Protein AF-A0A918J984-F1 (afdb_monomer_lite)

Organism: NCBI:txid1306176

Structure (mmCIF, N/CA/C/O backbone):
data_AF-A0A918J984-F1
#
_entry.id   AF-A0A918J984-F1
#
loop_
_atom_site.group_PDB
_atom_site.id
_atom_site.type_symbol
_atom_site.label_atom_id
_atom_site.label_alt_id
_atom_site.label_comp_id
_atom_site.label_asym_id
_atom_site.label_entity_id
_atom_site.label_seq_id
_atom_site.pdbx_PDB_ins_code
_atom_site.Cartn_x
_atom_site.Cartn_y
_atom_site.Cartn_z
_atom_site.occupancy
_atom_site.B_iso_or_equiv
_atom_site.auth_seq_id
_atom_site.auth_comp_id
_atom_site.auth_asym_id
_atom_site.auth_atom_id
_atom_site.pdbx_PDB_model_num
ATOM 1 N N . MET A 1 1 ? -3.453 -3.109 -0.200 1.00 78.94 1 MET A N 1
ATOM 2 C CA . MET A 1 1 ? -4.658 -3.341 -1.036 1.00 78.94 1 MET A CA 1
ATOM 3 C C . MET A 1 1 ? -5.258 -4.729 -0.841 1.00 78.94 1 MET A C 1
ATOM 5 O O . MET A 1 1 ? -6.464 -4.795 -0.668 1.00 78.94 1 MET A O 1
ATOM 9 N N . ILE A 1 2 ? -4.482 -5.828 -0.852 1.00 88.25 2 ILE A N 1
ATOM 10 C CA . ILE A 1 2 ? -5.042 -7.195 -0.720 1.00 88.25 2 ILE A CA 1
ATOM 11 C C . ILE A 1 2 ? -5.826 -7.374 0.591 1.00 88.25 2 ILE A C 1
ATOM 13 O O . ILE A 1 2 ? -6.980 -7.785 0.545 1.00 88.25 2 ILE A O 1
ATOM 17 N N . ALA A 1 3 ? -5.233 -7.019 1.738 1.00 94.75 3 ALA A N 1
ATOM 18 C CA . ALA A 1 3 ? -5.887 -7.141 3.046 1.00 94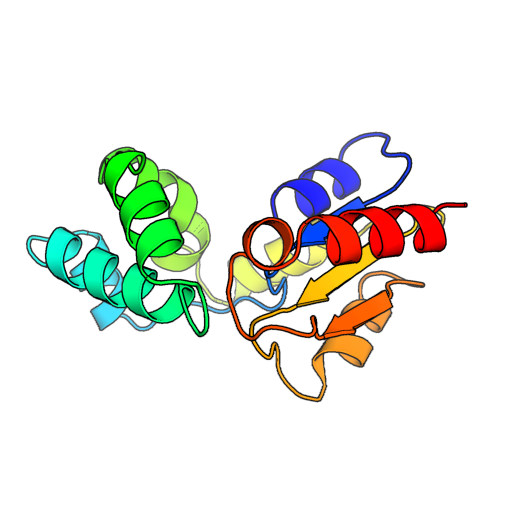.75 3 ALA A CA 1
ATOM 19 C C . ALA A 1 3 ? -7.196 -6.332 3.118 1.00 94.75 3 ALA A C 1
ATOM 21 O O . ALA A 1 3 ? -8.232 -6.860 3.506 1.00 94.75 3 ALA A O 1
ATOM 22 N N . THR A 1 4 ? -7.180 -5.085 2.638 1.00 96.00 4 THR A N 1
ATOM 23 C CA . THR A 1 4 ? -8.374 -4.233 2.520 1.00 96.00 4 THR A CA 1
ATOM 24 C C . THR A 1 4 ? -9.444 -4.870 1.623 1.00 96.00 4 THR A C 1
ATOM 26 O O . THR A 1 4 ? -10.606 -4.955 2.000 1.00 96.00 4 THR A O 1
ATOM 29 N N . ALA A 1 5 ? -9.056 -5.384 0.451 1.00 93.38 5 ALA A N 1
ATOM 30 C CA . ALA A 1 5 ? -9.974 -6.015 -0.499 1.00 93.38 5 ALA A CA 1
ATOM 31 C C . ALA A 1 5 ? -10.562 -7.339 0.010 1.00 93.38 5 ALA A C 1
ATOM 33 O O . ALA A 1 5 ? -11.639 -7.742 -0.437 1.00 93.38 5 ALA A O 1
ATOM 34 N N . TYR A 1 6 ? -9.849 -8.026 0.902 1.00 95.19 6 TYR A N 1
ATOM 35 C CA . TYR A 1 6 ? -10.365 -9.176 1.632 1.00 95.19 6 TYR A CA 1
ATOM 36 C C . TYR A 1 6 ? -11.400 -8.727 2.672 1.00 95.19 6 TYR A C 1
ATOM 38 O O . TYR A 1 6 ? -12.524 -9.226 2.658 1.00 95.19 6 TYR A O 1
ATOM 46 N N . ALA A 1 7 ? -11.064 -7.732 3.498 1.00 96.25 7 ALA A N 1
ATOM 47 C CA . ALA A 1 7 ? -11.944 -7.206 4.543 1.00 96.25 7 ALA A CA 1
ATOM 48 C C . ALA A 1 7 ? -13.246 -6.594 4.005 1.00 96.25 7 ALA A C 1
ATOM 50 O O . ALA A 1 7 ? -14.280 -6.667 4.660 1.00 96.25 7 ALA A O 1
ATOM 51 N N . ALA A 1 8 ? -13.228 -6.060 2.782 1.00 94.94 8 ALA A N 1
ATOM 52 C CA . ALA A 1 8 ? -14.427 -5.564 2.106 1.00 94.94 8 ALA A CA 1
ATOM 53 C C . ALA A 1 8 ? -15.416 -6.677 1.700 1.00 94.94 8 ALA A C 1
ATOM 55 O O . ALA A 1 8 ? -16.548 -6.391 1.317 1.00 94.94 8 ALA A O 1
ATOM 56 N N . ARG A 1 9 ? -14.991 -7.947 1.707 1.00 94.50 9 ARG A N 1
ATOM 57 C CA . ARG A 1 9 ? -15.778 -9.082 1.193 1.00 94.50 9 ARG A CA 1
ATOM 58 C C . ARG A 1 9 ? -16.056 -10.160 2.226 1.00 94.50 9 ARG A C 1
ATOM 60 O O . ARG A 1 9 ? -17.037 -10.885 2.083 1.00 94.50 9 ARG A O 1
ATOM 67 N N . TYR A 1 10 ? -15.192 -10.294 3.222 1.00 95.38 10 TYR A N 1
ATOM 68 C CA . TYR A 1 10 ? -15.220 -11.403 4.161 1.00 95.38 10 TYR A CA 1
ATOM 69 C C . TYR A 1 10 ? -15.120 -10.905 5.602 1.00 95.38 10 TYR A C 1
ATOM 71 O O . TYR A 1 10 ? -14.425 -9.914 5.851 1.00 95.38 10 TYR A O 1
ATOM 79 N N . PRO A 1 11 ? -15.749 -11.613 6.562 1.00 95.12 11 PRO A N 1
ATOM 80 C CA . PRO A 1 11 ? -15.595 -11.315 7.979 1.00 95.12 11 PRO A CA 1
ATOM 81 C C . PRO A 1 11 ? -14.117 -11.213 8.354 1.00 95.12 11 PRO A C 1
ATOM 83 O O . PRO A 1 11 ? -13.334 -12.133 8.116 1.00 95.12 11 PRO A O 1
ATOM 86 N N . THR A 1 12 ? -13.746 -10.068 8.914 1.00 96.06 12 THR A N 1
ATOM 87 C CA . THR A 1 12 ? -12.378 -9.731 9.298 1.00 96.06 12 THR A CA 1
ATOM 88 C C . THR A 1 12 ? -12.445 -9.016 10.634 1.00 96.06 12 THR A C 1
ATOM 90 O O . THR A 1 12 ? -13.296 -8.151 10.812 1.00 96.06 12 THR A O 1
ATOM 93 N N . ARG A 1 13 ? -11.582 -9.400 11.577 1.00 95.81 13 ARG A N 1
ATOM 94 C CA . ARG A 1 13 ? -11.559 -8.782 12.906 1.00 95.81 13 ARG A CA 1
ATOM 95 C C . ARG A 1 13 ? -10.977 -7.374 12.831 1.00 95.81 13 ARG A C 1
ATOM 97 O O . ARG A 1 13 ? -11.577 -6.432 13.322 1.00 95.81 13 ARG A O 1
ATOM 104 N N . ASP A 1 14 ? -9.834 -7.263 12.161 1.00 96.69 14 ASP A N 1
ATOM 105 C CA . ASP A 1 14 ? -9.039 -6.048 12.073 1.00 96.69 14 ASP A CA 1
ATOM 106 C C . ASP A 1 14 ? -8.156 -6.069 10.810 1.00 96.69 14 ASP A C 1
ATOM 108 O O . ASP A 1 14 ? -7.865 -7.137 10.260 1.00 96.69 14 ASP A O 1
ATOM 112 N N . VAL A 1 15 ? -7.726 -4.895 10.333 1.00 98.00 15 VAL A N 1
ATOM 113 C CA . VAL A 1 15 ? -6.862 -4.764 9.147 1.00 98.00 15 VAL A CA 1
ATOM 114 C C . VAL A 1 15 ? -5.617 -3.942 9.455 1.00 98.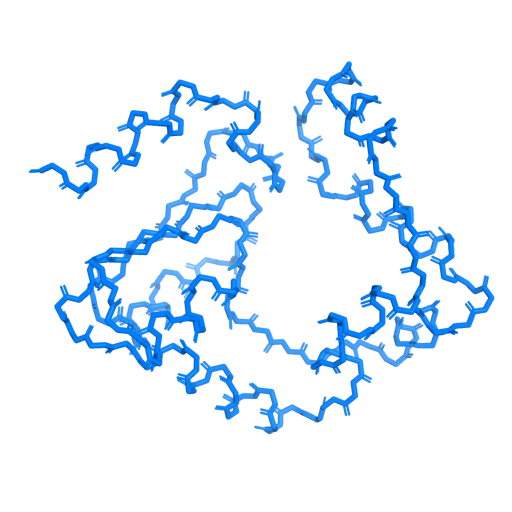00 15 VAL A C 1
ATOM 116 O O . VAL A 1 15 ? -5.704 -2.813 9.932 1.00 98.00 15 VAL A O 1
ATOM 119 N N . VAL A 1 16 ? -4.455 -4.484 9.078 1.00 98.06 16 VAL A N 1
ATOM 120 C CA . VAL A 1 16 ? -3.197 -3.736 8.965 1.00 98.06 16 VAL A CA 1
ATOM 121 C C . VAL A 1 16 ? -2.812 -3.635 7.496 1.00 98.06 16 VAL A C 1
ATOM 123 O O . VAL A 1 16 ? -2.572 -4.641 6.827 1.00 98.06 16 VAL A O 1
ATOM 126 N N . ASN A 1 17 ? -2.741 -2.413 6.985 1.00 97.50 17 ASN A N 1
ATOM 127 C CA . ASN A 1 17 ? -2.270 -2.107 5.646 1.00 97.50 17 ASN A CA 1
ATOM 128 C C . ASN A 1 17 ? -0.851 -1.543 5.728 1.00 97.50 17 ASN A C 1
ATOM 130 O O . ASN A 1 17 ? -0.621 -0.513 6.354 1.00 97.50 17 ASN A O 1
ATOM 134 N N . VAL A 1 18 ? 0.101 -2.238 5.109 1.00 97.62 18 VAL A N 1
ATOM 135 C CA . VAL A 1 18 ? 1.528 -1.918 5.212 1.00 97.62 18 VAL A CA 1
ATOM 136 C C . VAL A 1 18 ? 2.006 -1.301 3.909 1.00 97.62 18 VAL A C 1
ATOM 138 O O . VAL A 1 18 ? 1.917 -1.927 2.858 1.00 97.62 18 VAL A O 1
ATOM 141 N N . ASP A 1 19 ? 2.459 -0.060 4.008 1.00 96.00 19 ASP A N 1
ATOM 142 C CA . ASP A 1 19 ? 3.004 0.816 2.974 1.00 96.00 19 ASP A CA 1
ATOM 143 C C . ASP A 1 19 ? 2.303 0.804 1.612 1.00 96.00 19 ASP A C 1
ATOM 145 O O . ASP A 1 19 ? 2.912 0.975 0.562 1.00 96.00 19 ASP A O 1
ATOM 149 N N . GLN A 1 20 ? 0.988 0.610 1.601 1.00 92.88 20 GLN A N 1
ATOM 150 C CA . GLN A 1 20 ? 0.240 0.486 0.361 1.00 92.88 20 GLN A CA 1
ATOM 151 C C . GLN A 1 20 ? -0.874 1.520 0.314 1.00 92.88 20 GLN A C 1
ATOM 153 O O . GLN A 1 20 ? -1.964 1.292 0.840 1.00 92.88 20 GLN A O 1
ATOM 158 N N . SER A 1 21 ? -0.629 2.642 -0.364 1.00 92.44 21 SER A N 1
ATOM 159 C CA . SER A 1 21 ? -1.692 3.608 -0.648 1.00 92.44 21 SER A CA 1
ATOM 160 C C . SER A 1 21 ? -2.863 2.921 -1.364 1.00 92.44 21 SER A C 1
ATOM 162 O O . SER A 1 21 ? -2.669 2.115 -2.281 1.00 92.44 21 SER A O 1
ATOM 164 N N . LEU A 1 22 ? -4.085 3.224 -0.917 1.00 92.50 22 LEU A N 1
ATOM 165 C CA . LEU A 1 22 ? -5.330 2.818 -1.582 1.00 92.50 22 LEU A CA 1
ATOM 166 C C . LEU A 1 22 ? -5.821 3.871 -2.588 1.00 92.50 22 LEU A C 1
ATOM 168 O O . LEU A 1 22 ? -6.782 3.633 -3.331 1.00 92.50 22 LEU A O 1
ATOM 172 N N . ARG A 1 23 ? -5.170 5.040 -2.603 1.00 89.25 23 ARG A N 1
ATOM 173 C CA . ARG A 1 23 ? -5.420 6.124 -3.547 1.00 89.25 23 ARG A CA 1
ATOM 174 C C . ARG A 1 23 ? -4.583 5.868 -4.795 1.00 89.25 23 ARG A C 1
ATOM 176 O O . ARG A 1 23 ? -3.480 6.382 -4.942 1.00 89.25 23 ARG A O 1
ATOM 183 N N . VAL A 1 24 ? -5.109 5.009 -5.658 1.00 85.06 24 VAL A N 1
ATOM 184 C CA . VAL A 1 24 ? -4.455 4.597 -6.902 1.00 85.06 24 VAL A CA 1
ATOM 185 C C . VAL A 1 24 ? -5.072 5.301 -8.107 1.00 85.06 24 VAL A C 1
ATOM 187 O O . VAL A 1 24 ? -6.281 5.525 -8.155 1.00 85.06 24 VAL A O 1
ATOM 190 N N . GLY A 1 25 ? -4.227 5.635 -9.078 1.00 84.31 25 GLY A N 1
ATOM 191 C CA . GLY A 1 25 ? -4.609 6.168 -10.383 1.00 84.31 25 GLY A CA 1
ATOM 192 C C . GLY A 1 25 ? -3.942 5.375 -11.511 1.00 84.31 25 GLY A C 1
ATOM 193 O O . GLY A 1 25 ? -3.066 4.550 -11.231 1.00 84.31 25 GLY A O 1
ATOM 194 N N . PRO A 1 26 ? -4.359 5.592 -12.770 1.00 84.38 26 PRO A N 1
ATOM 195 C CA . PRO A 1 26 ? -3.759 4.917 -13.914 1.00 84.38 26 PRO A CA 1
ATOM 196 C C . PRO A 1 26 ? -2.281 5.292 -14.058 1.00 84.38 26 PRO A C 1
ATOM 198 O O . PRO A 1 26 ? -1.877 6.419 -13.758 1.00 84.38 26 PRO A O 1
ATOM 201 N N . LEU A 1 27 ? -1.477 4.342 -14.534 1.00 86.88 27 LEU A N 1
ATOM 202 C CA . LEU A 1 27 ? -0.069 4.588 -14.829 1.00 86.88 27 LEU A CA 1
ATOM 203 C C . LEU A 1 27 ? 0.092 5.354 -16.153 1.00 86.88 27 LEU A C 1
ATOM 205 O O . LEU A 1 27 ? -0.722 5.184 -17.064 1.00 86.88 27 LEU A O 1
ATOM 209 N N . PRO A 1 28 ? 1.162 6.156 -16.303 1.00 89.00 28 PRO A N 1
ATOM 210 C CA . PRO A 1 28 ? 1.514 6.750 -17.589 1.00 89.00 28 PRO A CA 1
ATOM 211 C C . PRO A 1 28 ? 1.727 5.685 -18.678 1.00 89.00 28 PRO A C 1
ATOM 213 O O . PRO A 1 28 ? 2.237 4.595 -18.402 1.00 89.00 28 PRO A O 1
ATOM 216 N N . ALA A 1 29 ? 1.363 5.992 -19.926 1.00 88.56 29 ALA A N 1
ATOM 217 C CA . ALA A 1 29 ? 1.376 5.027 -21.032 1.00 88.56 29 ALA A CA 1
ATOM 218 C C . ALA A 1 29 ? 2.773 4.431 -21.297 1.00 88.56 29 ALA A C 1
ATOM 220 O O . ALA A 1 29 ? 2.903 3.252 -21.624 1.00 88.56 29 ALA A O 1
ATOM 221 N N . GLU A 1 30 ? 3.825 5.221 -21.104 1.00 88.12 30 GLU A N 1
ATOM 222 C CA . GLU A 1 30 ? 5.220 4.800 -21.210 1.00 88.12 30 GLU A CA 1
ATOM 223 C C . GLU A 1 30 ? 5.610 3.773 -20.139 1.00 88.12 30 GLU A C 1
ATOM 225 O O . GLU A 1 30 ? 6.362 2.839 -20.423 1.00 88.12 30 GLU A O 1
ATOM 230 N N . ILE A 1 31 ? 5.049 3.891 -18.932 1.00 87.69 31 ILE A N 1
ATOM 231 C CA . ILE A 1 31 ? 5.251 2.928 -17.847 1.00 87.69 31 ILE A CA 1
ATOM 232 C C . ILE A 1 31 ? 4.519 1.626 -18.165 1.00 87.69 31 ILE A C 1
ATOM 234 O O . ILE A 1 31 ? 5.089 0.547 -18.001 1.00 87.69 31 ILE A O 1
ATOM 238 N N . VAL A 1 32 ? 3.293 1.716 -18.688 1.00 88.69 32 VAL A N 1
ATOM 239 C CA . VAL A 1 32 ? 2.527 0.540 -19.130 1.00 88.69 32 VAL A CA 1
ATOM 240 C C . VAL A 1 32 ? 3.274 -0.213 -20.236 1.00 88.69 32 VAL A C 1
ATOM 242 O O . VAL A 1 32 ? 3.407 -1.436 -20.171 1.00 88.69 32 VAL A O 1
ATOM 245 N N . ALA A 1 33 ? 3.811 0.504 -21.227 1.00 87.88 33 ALA A N 1
ATOM 246 C CA . ALA A 1 33 ? 4.590 -0.094 -22.309 1.00 87.88 33 ALA A CA 1
ATOM 247 C C . ALA A 1 33 ? 5.872 -0.769 -21.790 1.00 87.88 33 ALA A C 1
ATOM 249 O O . ALA A 1 33 ? 6.166 -1.908 -22.161 1.00 87.88 33 ALA A O 1
ATOM 250 N N . ALA A 1 34 ? 6.607 -0.105 -20.891 1.00 87.88 34 ALA A N 1
ATOM 251 C CA . ALA A 1 34 ? 7.821 -0.657 -20.295 1.00 87.88 34 ALA A CA 1
ATOM 252 C C . ALA A 1 34 ? 7.546 -1.912 -19.450 1.00 87.88 34 ALA A C 1
ATOM 254 O O . ALA A 1 34 ? 8.327 -2.859 -19.505 1.00 87.88 34 ALA A O 1
ATOM 255 N N . ALA A 1 35 ? 6.430 -1.952 -18.717 1.00 86.06 35 ALA A N 1
ATOM 256 C CA . ALA A 1 35 ? 6.045 -3.093 -17.888 1.00 86.06 35 ALA A CA 1
ATOM 257 C C . ALA A 1 35 ? 5.666 -4.348 -18.701 1.00 86.06 35 ALA A C 1
ATOM 259 O O . ALA A 1 35 ? 5.777 -5.464 -18.198 1.00 86.06 35 ALA A O 1
ATOM 260 N N . ARG A 1 36 ? 5.231 -4.195 -19.958 1.00 84.81 36 ARG A N 1
ATOM 261 C CA . ARG A 1 36 ? 4.787 -5.316 -20.809 1.00 84.81 36 ARG A CA 1
ATOM 262 C C . ARG A 1 36 ? 5.813 -5.775 -21.845 1.00 84.81 36 ARG A C 1
ATOM 264 O O . ARG A 1 36 ? 5.703 -6.890 -22.341 1.00 84.81 36 ARG A O 1
ATOM 271 N N . GLY A 1 37 ? 6.767 -4.923 -22.207 1.00 84.94 37 GLY A N 1
ATOM 272 C CA . GLY A 1 37 ? 7.704 -5.183 -23.301 1.00 84.94 37 GLY A CA 1
ATOM 273 C C . GLY A 1 37 ? 9.102 -5.608 -22.854 1.00 84.94 37 GLY A C 1
ATOM 274 O O . GLY A 1 37 ? 9.349 -5.955 -21.702 1.00 84.94 37 GLY A O 1
ATOM 275 N N . GLU A 1 38 ? 10.054 -5.491 -23.781 1.00 82.81 38 GLU A N 1
ATOM 276 C CA . GLU A 1 38 ? 11.481 -5.787 -23.565 1.00 82.81 38 GLU A CA 1
ATOM 277 C C . GLU A 1 38 ? 12.125 -4.919 -22.461 1.00 82.81 38 GLU A C 1
ATOM 279 O O . GLU A 1 38 ? 13.170 -5.265 -21.912 1.00 82.81 38 GLU A O 1
ATOM 284 N N . GLY A 1 39 ? 11.480 -3.807 -22.084 1.00 85.69 39 GLY A N 1
ATOM 285 C CA . GLY A 1 39 ? 11.899 -2.928 -20.990 1.00 85.69 39 GLY A CA 1
ATOM 286 C C . GLY A 1 39 ? 11.614 -3.457 -19.579 1.00 85.69 39 GLY A C 1
ATOM 287 O O . GLY A 1 39 ? 12.107 -2.863 -18.616 1.00 85.69 39 GLY A O 1
ATOM 288 N N . PHE A 1 40 ? 10.871 -4.562 -19.435 1.00 90.12 40 PHE A N 1
ATOM 289 C CA . PHE A 1 40 ? 10.344 -5.037 -18.152 1.00 90.12 40 PHE A CA 1
ATOM 290 C C . PHE A 1 40 ? 11.419 -5.212 -17.076 1.00 90.12 40 PHE A C 1
ATOM 292 O O . PHE A 1 40 ? 11.303 -4.660 -15.982 1.00 90.12 40 PHE A O 1
ATOM 299 N N . ALA A 1 41 ? 12.506 -5.919 -17.394 1.00 88.69 41 ALA A N 1
ATOM 300 C CA . ALA A 1 41 ? 13.567 -6.194 -16.426 1.00 88.69 41 ALA A CA 1
ATOM 301 C C . ALA A 1 41 ? 14.222 -4.906 -15.896 1.00 88.69 41 ALA A C 1
ATOM 303 O O . ALA A 1 41 ? 14.511 -4.788 -14.704 1.00 88.69 41 ALA A O 1
ATOM 304 N N . SER A 1 42 ? 14.439 -3.917 -16.769 1.00 88.81 42 SER A N 1
ATOM 305 C CA . SER A 1 42 ? 15.007 -2.632 -16.357 1.00 88.81 42 SER A CA 1
ATOM 306 C C . SER A 1 42 ? 14.001 -1.803 -15.563 1.00 88.81 42 SER A C 1
ATOM 308 O O . SER A 1 42 ? 14.368 -1.210 -14.552 1.00 88.81 42 SER A O 1
ATOM 310 N N . PHE A 1 43 ? 12.743 -1.779 -16.006 1.00 89.25 43 PHE A N 1
ATOM 311 C CA . PHE A 1 43 ? 11.653 -1.087 -15.326 1.00 89.25 43 PHE A CA 1
ATOM 312 C C . PHE A 1 43 ? 11.492 -1.587 -13.888 1.00 89.25 43 PHE A C 1
ATOM 314 O O . PHE A 1 43 ? 11.568 -0.799 -12.946 1.00 89.25 43 PHE A O 1
ATOM 321 N N . VAL A 1 44 ? 11.355 -2.900 -13.708 1.00 90.25 44 VAL A N 1
ATOM 322 C CA . VAL A 1 44 ? 11.120 -3.496 -12.393 1.00 90.25 44 VAL A CA 1
ATOM 323 C C . VAL A 1 44 ? 12.303 -3.303 -11.452 1.00 90.25 44 VAL A C 1
ATOM 325 O O . VAL A 1 44 ? 12.101 -2.991 -10.279 1.00 90.25 44 VAL A O 1
ATOM 328 N N . ARG A 1 45 ? 13.539 -3.420 -11.951 1.00 88.69 45 ARG A N 1
ATOM 329 C CA . ARG A 1 45 ? 14.732 -3.126 -11.148 1.00 88.69 45 ARG A CA 1
ATOM 330 C C . ARG A 1 45 ? 14.717 -1.686 -10.632 1.00 88.69 45 ARG A C 1
ATOM 332 O O . ARG A 1 45 ? 15.009 -1.461 -9.462 1.00 88.69 45 ARG A O 1
ATOM 339 N N . THR A 1 46 ? 14.357 -0.722 -11.480 1.00 90.06 46 THR A N 1
ATOM 340 C CA . THR A 1 46 ? 14.244 0.687 -11.078 1.00 90.06 46 THR A CA 1
ATOM 341 C C . THR A 1 46 ? 13.148 0.885 -10.036 1.00 90.06 46 THR A C 1
ATOM 343 O O . THR A 1 46 ? 13.393 1.542 -9.027 1.00 90.06 46 THR A O 1
ATOM 346 N N . VAL A 1 47 ? 11.968 0.291 -10.240 1.00 89.19 47 VAL A N 1
ATOM 347 C CA . VAL A 1 47 ? 10.859 0.372 -9.277 1.00 89.19 47 VAL A CA 1
ATOM 348 C C . VAL A 1 47 ? 11.275 -0.207 -7.927 1.00 89.19 47 VAL A C 1
ATOM 350 O O . VAL A 1 47 ? 11.158 0.475 -6.915 1.00 89.19 47 VAL A O 1
ATOM 353 N N . PHE A 1 48 ? 11.821 -1.426 -7.881 1.00 91.81 48 PHE A N 1
ATOM 354 C CA . PHE A 1 48 ? 12.211 -2.036 -6.607 1.00 91.81 48 PHE A CA 1
ATOM 355 C C . PHE A 1 48 ? 13.342 -1.297 -5.903 1.00 91.81 48 PHE A C 1
ATOM 357 O O . PHE A 1 48 ? 13.283 -1.160 -4.683 1.00 91.81 48 PHE A O 1
ATOM 364 N N . ALA A 1 49 ? 14.305 -0.749 -6.647 1.00 92.50 49 ALA A N 1
ATOM 365 C CA . ALA A 1 49 ? 15.345 0.092 -6.067 1.00 92.50 49 ALA A CA 1
ATOM 366 C C . ALA A 1 49 ? 14.760 1.305 -5.320 1.00 92.50 49 ALA A C 1
ATOM 368 O O . ALA A 1 49 ? 15.249 1.663 -4.251 1.00 92.50 49 ALA A O 1
ATOM 369 N N . GLN A 1 50 ? 13.684 1.906 -5.841 1.00 91.81 50 GLN A N 1
ATOM 370 C CA . GLN A 1 50 ? 12.993 3.021 -5.184 1.00 91.81 50 GLN A CA 1
ATOM 371 C C . GLN A 1 50 ? 12.250 2.593 -3.911 1.00 91.81 50 GLN A C 1
ATOM 373 O O . GLN A 1 50 ? 12.131 3.394 -2.986 1.00 91.81 50 GLN A O 1
ATOM 378 N N . LEU A 1 51 ? 11.788 1.340 -3.834 1.00 94.31 51 LEU A N 1
ATOM 379 C CA . LEU A 1 51 ? 11.065 0.817 -2.669 1.00 94.31 51 LEU A CA 1
ATOM 380 C C . LEU A 1 51 ? 11.968 0.576 -1.451 1.00 94.31 51 LEU A C 1
ATOM 382 O O . LEU A 1 51 ? 11.470 0.507 -0.328 1.00 94.31 51 LEU A O 1
ATOM 386 N N . TYR A 1 52 ? 13.282 0.426 -1.640 1.00 96.00 52 TYR A N 1
ATOM 387 C CA . TYR A 1 52 ? 14.190 0.131 -0.529 1.00 96.00 52 TYR A CA 1
ATOM 388 C C . TYR A 1 52 ? 14.348 1.307 0.431 1.00 96.00 52 TYR A C 1
ATOM 390 O O . TYR A 1 52 ? 14.369 1.086 1.638 1.00 96.00 52 TYR A O 1
ATOM 398 N N . GLY A 1 53 ? 14.385 2.543 -0.066 1.00 95.81 53 GLY A N 1
ATOM 399 C CA . GLY A 1 53 ? 14.560 3.717 0.788 1.00 95.81 53 GLY A CA 1
ATOM 400 C C . GLY A 1 53 ? 15.801 3.591 1.682 1.00 95.81 53 GLY A C 1
ATOM 401 O O . GLY A 1 53 ? 16.911 3.459 1.179 1.00 95.81 53 GLY A O 1
ATOM 402 N N . GLU A 1 54 ? 15.600 3.622 2.996 1.00 96.50 54 GLU A N 1
ATOM 403 C CA . GLU A 1 54 ? 16.648 3.634 4.029 1.00 96.50 54 GLU A CA 1
ATOM 404 C C . GLU A 1 54 ? 17.000 2.244 4.596 1.00 96.50 54 GLU A C 1
ATOM 406 O O . GLU A 1 54 ? 17.573 2.146 5.681 1.00 96.50 54 GLU A O 1
ATOM 411 N N . LEU A 1 55 ? 16.649 1.151 3.910 1.00 96.94 55 LEU A N 1
ATOM 412 C CA . LEU A 1 55 ? 17.003 -0.192 4.384 1.00 96.94 55 LEU A CA 1
ATOM 413 C C . LEU A 1 55 ? 18.519 -0.415 4.479 1.00 96.94 55 LEU A C 1
ATOM 415 O O . LEU A 1 55 ? 19.293 0.047 3.639 1.00 96.94 55 LEU A O 1
ATOM 419 N N . ASP A 1 56 ? 18.913 -1.238 5.455 1.00 96.69 56 ASP A N 1
ATOM 420 C CA . ASP A 1 56 ? 20.264 -1.791 5.547 1.00 96.69 56 ASP A CA 1
ATOM 421 C C . ASP A 1 56 ? 20.639 -2.500 4.223 1.00 96.69 56 ASP A C 1
ATOM 423 O O . ASP A 1 56 ? 19.877 -3.353 3.749 1.00 96.69 56 ASP A O 1
ATOM 427 N N . PRO A 1 57 ? 21.804 -2.203 3.615 1.00 97.06 57 PRO A N 1
ATOM 428 C CA . PRO A 1 57 ? 22.248 -2.854 2.382 1.00 97.06 57 PRO A CA 1
ATOM 429 C C . PRO A 1 57 ? 22.282 -4.389 2.439 1.00 97.06 57 PRO A C 1
ATOM 431 O O . PRO A 1 57 ? 22.011 -5.046 1.432 1.00 97.06 57 PRO A O 1
ATOM 434 N N . ALA A 1 58 ? 22.588 -4.985 3.593 1.00 97.75 58 ALA A N 1
ATOM 435 C CA . ALA A 1 58 ? 22.560 -6.432 3.781 1.00 97.75 58 ALA A CA 1
ATOM 436 C C . ALA A 1 58 ? 21.128 -6.982 3.718 1.00 97.75 58 ALA A C 1
ATOM 438 O O . ALA A 1 58 ? 20.902 -8.048 3.143 1.00 97.75 58 ALA A O 1
ATOM 439 N N . LEU A 1 59 ? 20.152 -6.238 4.247 1.00 97.06 59 LEU A N 1
ATOM 440 C CA . LEU A 1 59 ? 18.736 -6.579 4.135 1.00 97.06 59 LEU A CA 1
ATOM 441 C C . LEU A 1 59 ? 18.235 -6.410 2.695 1.00 97.06 59 LEU A C 1
ATOM 443 O O . LEU A 1 59 ? 17.512 -7.272 2.202 1.00 97.06 59 LEU A O 1
ATOM 447 N N . VAL A 1 60 ? 18.673 -5.368 1.981 1.00 97.56 60 VAL A N 1
ATOM 448 C CA . VAL A 1 60 ? 18.395 -5.221 0.540 1.00 97.56 60 VAL A CA 1
ATOM 449 C C . VAL A 1 60 ? 18.935 -6.423 -0.238 1.00 97.56 60 VAL A C 1
ATOM 451 O O . VAL A 1 60 ? 18.205 -7.024 -1.025 1.00 97.56 60 VAL A O 1
ATOM 454 N N . ALA A 1 61 ? 20.179 -6.833 0.022 1.00 96.94 61 ALA A N 1
ATOM 455 C CA . ALA A 1 61 ? 20.772 -8.010 -0.609 1.00 96.94 61 ALA A CA 1
ATOM 456 C C . ALA A 1 61 ? 20.022 -9.311 -0.261 1.00 96.94 61 ALA A C 1
ATOM 458 O O . ALA A 1 61 ? 19.907 -10.204 -1.103 1.00 96.94 61 ALA A O 1
ATOM 459 N N . ASP A 1 62 ? 19.494 -9.434 0.962 1.00 96.94 62 ASP A N 1
ATOM 460 C CA . ASP A 1 62 ? 18.648 -10.560 1.367 1.00 96.94 62 ASP A CA 1
ATOM 461 C C . ASP A 1 62 ? 17.321 -10.600 0.602 1.00 96.94 62 ASP A C 1
ATOM 463 O O . ASP A 1 62 ? 16.947 -11.657 0.088 1.00 96.94 62 ASP A O 1
ATOM 467 N N . ILE A 1 63 ? 16.653 -9.451 0.469 1.00 95.38 63 ILE A N 1
ATOM 468 C CA . ILE A 1 63 ? 15.410 -9.307 -0.296 1.00 95.38 63 ILE A CA 1
ATOM 469 C C . ILE A 1 63 ? 15.646 -9.669 -1.764 1.00 95.38 63 ILE A C 1
ATOM 471 O O . ILE A 1 63 ? 14.915 -10.495 -2.310 1.00 95.38 63 ILE A O 1
ATOM 475 N N . GLU A 1 64 ? 16.679 -9.103 -2.393 1.00 94.62 64 GLU A N 1
ATOM 476 C CA . GLU A 1 64 ? 17.013 -9.377 -3.797 1.00 94.62 64 GLU A CA 1
ATOM 477 C C . GLU A 1 64 ? 17.318 -10.858 -4.029 1.00 94.62 64 GLU A C 1
ATOM 479 O O . GLU A 1 64 ? 16.829 -11.451 -4.987 1.00 94.62 64 GLU A O 1
ATOM 484 N N . ARG A 1 65 ? 18.049 -11.503 -3.112 1.00 95.56 65 ARG A N 1
ATOM 485 C CA . ARG A 1 65 ? 18.362 -12.935 -3.223 1.00 95.56 65 ARG A CA 1
ATOM 486 C C . ARG A 1 65 ? 17.115 -13.824 -3.182 1.00 95.56 65 ARG A C 1
ATOM 488 O O . ARG A 1 65 ? 17.120 -14.901 -3.772 1.00 95.56 65 ARG A O 1
ATOM 495 N N . ARG A 1 66 ? 16.069 -13.416 -2.459 1.00 94.44 66 ARG A N 1
ATOM 496 C CA . ARG A 1 66 ? 14.810 -14.174 -2.327 1.00 94.44 66 ARG A CA 1
ATOM 497 C C . ARG A 1 66 ? 13.783 -13.824 -3.401 1.00 94.44 66 ARG A C 1
ATOM 499 O O . ARG A 1 66 ? 12.796 -14.543 -3.548 1.00 94.44 66 ARG A O 1
ATOM 506 N N . ARG A 1 67 ? 13.972 -12.717 -4.117 1.00 91.44 67 ARG A N 1
ATOM 507 C CA . ARG A 1 67 ? 13.015 -12.225 -5.101 1.00 91.44 67 ARG A CA 1
ATOM 508 C C . ARG A 1 67 ? 13.056 -13.096 -6.353 1.00 91.44 67 ARG A C 1
ATOM 510 O O . ARG A 1 67 ? 14.028 -13.090 -7.100 1.00 91.44 67 ARG A O 1
ATOM 517 N N . ALA A 1 68 ? 11.958 -13.794 -6.617 1.00 89.19 68 ALA A N 1
ATOM 518 C CA . ALA A 1 68 ? 11.687 -14.360 -7.931 1.00 89.19 68 ALA A CA 1
ATOM 519 C C . ALA A 1 68 ? 10.891 -13.340 -8.748 1.00 89.19 68 ALA A C 1
ATOM 521 O O . ALA A 1 68 ? 9.888 -12.807 -8.265 1.00 89.19 68 ALA A O 1
ATOM 522 N N . LEU A 1 69 ? 11.346 -13.059 -9.970 1.00 86.69 69 LEU A N 1
ATOM 523 C CA . LEU A 1 69 ? 10.635 -12.181 -10.885 1.00 86.69 69 LEU A CA 1
ATOM 524 C C . LEU A 1 69 ? 10.087 -12.974 -12.060 1.00 86.69 69 LEU A C 1
ATOM 526 O O . LEU A 1 69 ? 10.846 -13.473 -12.885 1.00 86.69 69 LEU A O 1
ATOM 530 N N . ASP A 1 70 ? 8.767 -13.038 -12.131 1.00 90.00 70 ASP A N 1
ATOM 531 C CA . ASP A 1 70 ? 8.040 -13.584 -13.263 1.00 90.00 70 ASP A CA 1
ATOM 532 C C . ASP A 1 70 ? 7.175 -12.468 -13.860 1.00 90.00 70 ASP A C 1
ATOM 534 O O . ASP A 1 70 ? 6.418 -11.797 -13.150 1.00 90.00 70 ASP A O 1
ATOM 538 N N . GLN A 1 71 ? 7.351 -12.213 -15.157 1.00 89.44 71 GLN A N 1
ATOM 539 C CA . GLN A 1 71 ? 6.680 -11.111 -15.841 1.00 89.44 71 GLN A CA 1
ATOM 540 C C . GLN A 1 71 ? 5.175 -11.336 -15.966 1.00 89.44 71 GLN A C 1
ATOM 542 O O . GLN A 1 71 ? 4.411 -10.370 -15.896 1.00 89.44 71 GLN A O 1
ATOM 547 N N . GLU A 1 72 ? 4.742 -12.583 -16.129 1.00 90.75 72 GLU A N 1
ATOM 548 C CA . GLU A 1 72 ? 3.330 -12.935 -16.212 1.00 90.75 72 GLU A CA 1
ATOM 549 C C . GLU A 1 72 ? 2.662 -12.715 -14.853 1.00 90.75 72 GLU A C 1
ATOM 551 O O . GLU A 1 72 ? 1.635 -12.040 -14.772 1.00 90.75 72 GLU A O 1
ATOM 556 N N . VAL A 1 73 ? 3.300 -13.165 -13.767 1.00 91.06 73 VAL A N 1
ATOM 557 C CA . VAL A 1 73 ? 2.815 -12.935 -12.397 1.00 91.06 73 VAL A CA 1
ATOM 558 C C . VAL A 1 73 ? 2.757 -11.443 -12.072 1.00 91.06 73 VAL A C 1
ATOM 560 O O . VAL A 1 73 ? 1.749 -10.964 -11.543 1.00 91.06 73 VAL A O 1
ATOM 563 N N . PHE A 1 74 ? 3.811 -10.688 -12.399 1.00 90.31 74 PHE A N 1
ATOM 564 C CA . PHE A 1 74 ? 3.837 -9.242 -12.181 1.00 90.31 74 PHE A CA 1
ATOM 565 C C . PHE A 1 74 ? 2.698 -8.553 -12.938 1.00 90.31 74 PHE A C 1
ATOM 567 O O . PHE A 1 74 ? 1.929 -7.795 -12.347 1.00 90.31 74 PHE A O 1
ATOM 574 N N . SER A 1 75 ? 2.569 -8.848 -14.234 1.00 88.50 75 SER A N 1
ATOM 575 C CA . SER A 1 75 ? 1.572 -8.231 -15.114 1.00 88.50 75 SER A CA 1
ATOM 576 C C . SER A 1 75 ? 0.143 -8.600 -14.704 1.00 88.50 75 SER A C 1
ATOM 578 O O . SER A 1 75 ? -0.741 -7.743 -14.716 1.00 88.50 75 SER A O 1
ATOM 580 N N . GLY A 1 76 ? -0.083 -9.839 -14.260 1.00 89.81 76 GLY A N 1
ATOM 581 C CA . GLY A 1 76 ? -1.361 -10.280 -13.700 1.00 89.81 76 GLY A CA 1
ATOM 582 C C . GLY A 1 76 ? -1.733 -9.519 -12.426 1.00 89.81 76 GLY A C 1
ATOM 583 O O . GLY A 1 76 ? -2.858 -9.043 -12.284 1.00 89.81 76 GLY A O 1
ATOM 584 N N . PHE A 1 77 ? -0.781 -9.328 -11.508 1.00 87.00 77 PHE A N 1
ATOM 585 C CA . PHE A 1 77 ? -1.035 -8.568 -10.281 1.00 87.00 77 PHE A CA 1
ATOM 586 C C . PHE A 1 77 ? -1.262 -7.071 -10.548 1.00 87.00 77 PHE A C 1
ATOM 588 O O . PHE A 1 77 ? -2.080 -6.432 -9.886 1.00 87.00 77 PHE A O 1
ATOM 595 N N . TRP A 1 78 ? -0.561 -6.514 -11.536 1.00 89.38 78 TRP A N 1
ATOM 596 C CA . TRP A 1 78 ? -0.629 -5.098 -11.905 1.00 89.38 78 TRP A CA 1
ATOM 597 C C . TRP A 1 78 ? -1.722 -4.770 -12.924 1.00 89.38 78 TRP A C 1
ATOM 599 O O . TRP A 1 78 ? -1.889 -3.599 -13.258 1.00 89.38 78 TRP A O 1
ATOM 609 N N . THR A 1 79 ? -2.508 -5.753 -13.372 1.00 89.38 79 THR A N 1
ATOM 610 C CA . THR A 1 79 ? -3.582 -5.568 -14.365 1.00 89.38 79 THR A CA 1
ATOM 611 C C . THR A 1 79 ? -4.480 -4.359 -14.067 1.00 89.38 79 THR A C 1
ATOM 613 O O . THR A 1 79 ? -4.694 -3.567 -14.980 1.00 89.38 79 THR A O 1
ATOM 616 N N . PRO A 1 80 ? -4.948 -4.101 -12.823 1.00 88.56 80 PRO A N 1
ATOM 617 C CA . PRO A 1 80 ? -5.730 -2.894 -12.552 1.00 88.56 80 PRO A CA 1
ATOM 618 C C . PRO A 1 80 ? -5.025 -1.595 -12.964 1.00 88.56 80 PRO A C 1
ATOM 620 O O . PRO A 1 80 ? -5.652 -0.708 -13.521 1.00 88.56 80 PRO A O 1
ATOM 623 N N . LEU A 1 81 ? -3.722 -1.478 -12.717 1.00 88.56 81 LEU A N 1
ATOM 624 C CA . LEU A 1 81 ? -2.950 -0.270 -13.017 1.00 88.56 81 LEU A CA 1
ATOM 625 C C . LEU A 1 81 ? -2.515 -0.180 -14.486 1.00 88.56 81 LEU A C 1
ATOM 627 O O . LEU A 1 81 ? -2.231 0.915 -14.970 1.00 88.56 81 LEU A O 1
ATOM 631 N N . LEU A 1 82 ? -2.420 -1.324 -15.166 1.00 89.62 82 LEU A N 1
ATOM 632 C CA . LEU A 1 82 ? -1.950 -1.432 -16.547 1.00 89.62 82 LEU A CA 1
ATOM 633 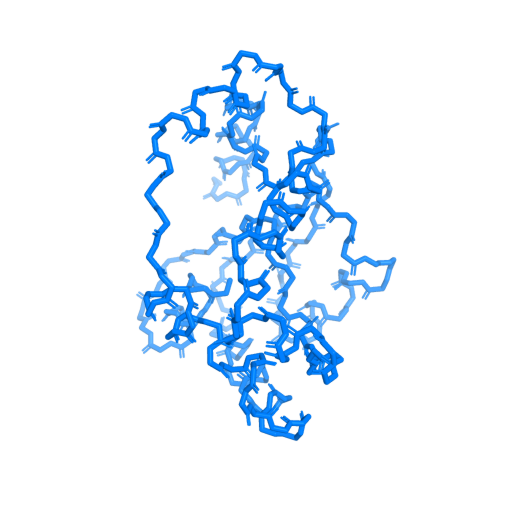C C . LEU A 1 82 ? -3.092 -1.370 -17.575 1.00 89.62 82 LEU A C 1
ATOM 635 O O . LEU A 1 82 ? -2.863 -0.964 -18.716 1.00 89.62 82 LEU A O 1
ATOM 639 N N . ASP A 1 83 ? -4.300 -1.795 -17.200 1.00 89.94 83 ASP A N 1
ATOM 640 C CA . ASP A 1 83 ? -5.379 -2.090 -18.150 1.00 89.94 83 ASP A CA 1
ATOM 641 C C . ASP A 1 83 ? -6.635 -1.258 -17.902 1.00 89.94 83 ASP A C 1
ATOM 643 O O . ASP A 1 83 ? -7.388 -0.998 -18.840 1.00 89.94 83 ASP A O 1
ATOM 647 N N . TRP A 1 84 ? -6.912 -0.881 -16.652 1.00 92.75 84 TRP A N 1
ATOM 648 C CA . TRP A 1 84 ? -8.162 -0.204 -16.329 1.00 92.75 84 TRP A CA 1
ATOM 649 C C . TRP A 1 84 ? -8.047 1.302 -16.536 1.00 92.75 84 TRP A C 1
ATOM 651 O O . TRP A 1 84 ? -7.044 1.933 -16.204 1.00 92.75 84 TRP A O 1
ATOM 661 N N . ASP A 1 85 ? -9.128 1.887 -17.043 1.00 91.31 85 ASP A N 1
ATOM 662 C CA . ASP A 1 85 ? -9.280 3.333 -17.078 1.00 91.31 85 ASP A CA 1
ATOM 663 C C . ASP A 1 85 ? -9.468 3.928 -15.668 1.00 91.31 85 ASP A C 1
ATOM 665 O O . ASP A 1 85 ? -9.669 3.231 -14.663 1.00 91.31 85 ASP A O 1
ATOM 669 N N . ALA A 1 86 ? -9.390 5.259 -15.596 1.00 90.44 86 ALA A N 1
ATOM 670 C CA . ALA A 1 86 ? -9.491 6.000 -14.344 1.00 90.44 86 ALA A CA 1
ATOM 671 C C . ALA A 1 86 ? -10.825 5.757 -13.615 1.00 90.44 86 ALA A C 1
ATOM 673 O O . ALA A 1 86 ? -10.838 5.628 -12.389 1.00 90.44 86 ALA A O 1
ATOM 674 N N . ASP A 1 87 ? -11.934 5.651 -14.350 1.00 91.69 87 ASP A N 1
ATOM 675 C CA . ASP A 1 87 ? -13.266 5.469 -13.770 1.00 91.69 87 ASP A CA 1
ATOM 676 C C . ASP A 1 87 ? -13.427 4.076 -13.152 1.00 91.69 87 ASP A C 1
ATOM 678 O O . ASP A 1 87 ? -13.939 3.932 -12.034 1.00 91.69 87 ASP A O 1
ATOM 682 N N . THR A 1 88 ? -12.929 3.050 -13.839 1.00 92.75 88 THR A N 1
ATOM 683 C CA . THR A 1 88 ? -12.921 1.662 -13.379 1.00 92.75 88 THR A CA 1
ATOM 684 C C . THR A 1 88 ? -12.034 1.506 -12.146 1.00 92.75 88 THR A C 1
ATOM 686 O O . THR A 1 88 ? -12.468 0.906 -11.153 1.00 92.75 88 THR A O 1
ATOM 689 N N . 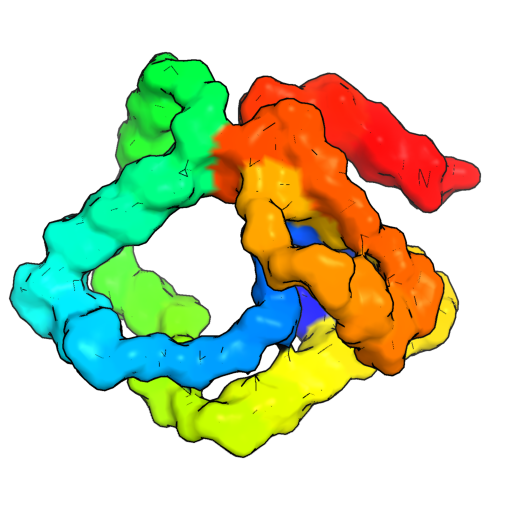LEU A 1 89 ? -10.836 2.106 -12.151 1.00 91.50 89 LEU A N 1
ATOM 690 C CA . LEU A 1 89 ? -9.944 2.155 -10.987 1.00 91.50 89 LEU A CA 1
ATOM 691 C C . LEU A 1 89 ? -10.588 2.873 -9.802 1.00 91.50 89 LEU A C 1
ATOM 693 O O . LEU A 1 89 ? -10.574 2.351 -8.685 1.00 91.50 89 LEU A O 1
ATOM 697 N N . ALA A 1 90 ? -11.211 4.029 -10.030 1.00 89.75 90 ALA A N 1
ATOM 698 C CA . ALA A 1 90 ? -11.882 4.784 -8.980 1.00 89.75 90 ALA A CA 1
ATOM 699 C C . ALA A 1 90 ? -13.066 4.003 -8.389 1.00 89.75 90 ALA A C 1
ATOM 701 O O . ALA A 1 90 ? -13.247 3.974 -7.169 1.00 89.75 90 ALA A O 1
ATOM 702 N N . ALA A 1 91 ? -13.859 3.329 -9.227 1.00 91.19 91 ALA A N 1
ATOM 703 C CA . ALA A 1 91 ? -14.955 2.475 -8.778 1.00 91.19 91 ALA A CA 1
ATOM 704 C C . ALA A 1 91 ? -14.454 1.267 -7.979 1.00 91.19 91 ALA A C 1
ATOM 706 O O . ALA A 1 91 ? -15.054 0.902 -6.967 1.00 91.19 91 ALA A O 1
ATOM 707 N N . TRP A 1 92 ? -13.349 0.655 -8.403 1.00 90.50 92 TRP A N 1
ATOM 708 C CA . TRP A 1 92 ? -12.725 -0.439 -7.671 1.00 90.50 92 TRP A CA 1
ATOM 709 C C . TRP A 1 92 ? -12.127 0.009 -6.335 1.00 90.50 92 TRP A C 1
ATOM 711 O O . TRP A 1 92 ? -12.351 -0.669 -5.332 1.00 90.50 92 TRP A O 1
ATOM 721 N N . SER A 1 93 ? -11.439 1.153 -6.298 1.00 91.00 93 SER A N 1
ATOM 722 C CA . SER A 1 93 ? -10.909 1.751 -5.068 1.00 91.00 93 SER A CA 1
ATOM 723 C C . SER A 1 93 ? -12.048 2.008 -4.083 1.00 91.00 93 SER A C 1
ATOM 725 O O . SER A 1 93 ? -11.992 1.500 -2.967 1.00 91.00 93 SER A O 1
ATOM 727 N N . ARG A 1 94 ? -13.147 2.646 -4.529 1.00 91.25 94 ARG A N 1
ATOM 728 C CA . ARG A 1 94 ? -14.352 2.860 -3.705 1.00 91.25 94 ARG A CA 1
ATOM 729 C C . ARG A 1 94 ? -14.873 1.563 -3.091 1.00 91.25 94 ARG A C 1
ATOM 731 O O . ARG A 1 94 ? -15.033 1.508 -1.879 1.00 91.25 94 ARG A O 1
ATOM 738 N N . ARG A 1 95 ? -15.086 0.518 -3.903 1.00 91.44 95 ARG A N 1
ATOM 739 C CA . ARG A 1 95 ? -15.563 -0.791 -3.414 1.00 91.44 95 ARG A CA 1
ATOM 740 C C . ARG A 1 95 ? -14.592 -1.437 -2.430 1.00 91.44 95 ARG A C 1
ATOM 742 O O . ARG A 1 95 ? -15.020 -2.038 -1.457 1.00 91.44 95 ARG A O 1
ATOM 749 N N . THR A 1 96 ? -13.294 -1.330 -2.695 1.00 91.88 96 THR A N 1
ATOM 750 C CA . THR A 1 96 ? -12.239 -1.926 -1.864 1.00 91.88 96 THR A CA 1
ATOM 751 C C . THR A 1 96 ? -12.117 -1.224 -0.516 1.00 91.88 96 THR A C 1
ATOM 753 O O . THR A 1 96 ? -11.751 -1.858 0.465 1.00 91.88 96 THR A O 1
ATOM 756 N N . THR A 1 97 ? -12.444 0.066 -0.457 1.00 94.25 97 THR A N 1
ATOM 757 C CA . THR A 1 97 ? -12.454 0.850 0.781 1.00 94.25 97 THR A CA 1
ATOM 758 C C . THR A 1 97 ? -13.797 0.833 1.511 1.00 94.25 97 THR A C 1
ATOM 760 O O . THR A 1 97 ? -13.907 1.437 2.564 1.00 94.25 97 THR A O 1
ATOM 763 N N . SER A 1 98 ? -14.834 0.175 0.990 1.00 92.81 98 SER A N 1
ATOM 764 C CA . SER A 1 98 ? -16.118 0.047 1.690 1.00 92.81 98 SER A CA 1
ATOM 765 C C . SER A 1 98 ? -16.057 -1.097 2.702 1.00 92.81 98 SER A C 1
ATOM 767 O O . SER A 1 98 ? -16.410 -2.231 2.383 1.00 92.81 98 SER A O 1
ATOM 769 N N . LEU A 1 99 ? -15.576 -0.801 3.910 1.00 94.19 99 LEU A N 1
ATOM 770 C CA . LEU A 1 99 ? -15.499 -1.758 5.016 1.00 94.19 99 LEU A CA 1
ATOM 771 C C . LEU A 1 99 ? -16.707 -1.631 5.960 1.00 94.19 99 LEU A C 1
ATOM 773 O O . LEU A 1 99 ? -17.325 -0.563 6.014 1.00 94.19 99 LEU A O 1
ATOM 777 N N . PRO A 1 100 ? -17.050 -2.687 6.722 1.00 89.69 100 PRO A N 1
ATOM 778 C CA . PRO A 1 100 ? -17.962 -2.550 7.851 1.00 89.69 100 PRO A CA 1
ATOM 779 C C . PRO A 1 100 ? -17.430 -1.508 8.855 1.00 89.69 100 PRO A C 1
ATOM 781 O O . PRO A 1 100 ? -16.218 -1.440 9.072 1.00 89.69 100 PRO A O 1
ATOM 784 N N . PRO A 1 101 ? -18.307 -0.687 9.459 1.00 86.00 101 PRO A N 1
ATOM 785 C CA . PRO A 1 101 ? -17.905 0.459 10.283 1.00 86.00 101 PRO A CA 1
ATOM 786 C C . PRO A 1 101 ? -17.191 0.073 11.586 1.00 86.00 101 PRO A C 1
ATOM 788 O O . PRO A 1 101 ? -16.603 0.928 12.239 1.00 86.00 101 PRO A O 1
ATOM 791 N N . ASP A 1 102 ? -17.275 -1.191 11.987 1.00 90.62 102 ASP A N 1
ATOM 792 C CA . ASP A 1 102 ? -16.710 -1.747 13.210 1.00 90.62 102 ASP A CA 1
ATOM 793 C C . ASP A 1 102 ? -15.354 -2.435 13.007 1.00 90.62 102 ASP A C 1
ATOM 795 O O . ASP A 1 102 ? -14.759 -2.861 13.992 1.00 90.62 102 ASP A O 1
ATOM 799 N N . VAL A 1 103 ? -14.844 -2.530 11.771 1.00 95.75 103 VAL A N 1
ATOM 800 C CA . VAL A 1 103 ? -13.531 -3.133 11.486 1.00 95.75 103 VAL A CA 1
ATOM 801 C C . VAL A 1 103 ? -12.423 -2.111 11.755 1.00 95.75 103 VAL A C 1
ATOM 803 O O . VAL A 1 103 ? -12.272 -1.166 10.974 1.00 95.75 103 VAL A O 1
ATOM 806 N N . PRO A 1 104 ? -11.588 -2.288 12.799 1.00 97.19 104 PRO A N 1
ATOM 807 C CA . PRO A 1 104 ? -10.491 -1.372 13.064 1.00 97.19 104 PRO A CA 1
ATOM 808 C C 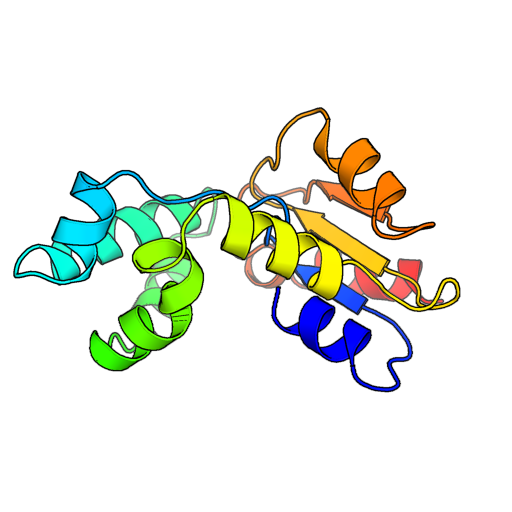. PRO A 1 104 ? -9.447 -1.459 11.948 1.00 97.19 104 PRO A C 1
ATOM 810 O O . PRO A 1 104 ? -9.077 -2.551 11.498 1.00 97.19 104 PRO A O 1
ATOM 813 N N . TYR A 1 105 ? -8.961 -0.301 11.504 1.00 98.25 105 TYR A N 1
ATOM 814 C CA . TYR A 1 105 ? -8.098 -0.198 10.333 1.00 98.25 105 TYR A CA 1
ATOM 815 C C . TYR A 1 105 ? -6.858 0.647 10.625 1.00 98.25 105 TYR A C 1
ATOM 817 O O . TYR A 1 105 ? -6.956 1.856 10.830 1.00 98.25 105 TYR A O 1
ATOM 825 N N . LEU A 1 106 ? -5.684 0.018 10.587 1.00 98.38 106 LEU A N 1
ATOM 826 C CA . LEU A 1 106 ? -4.387 0.676 10.734 1.00 98.38 106 LEU A CA 1
ATOM 827 C C . LEU A 1 106 ? -3.638 0.670 9.397 1.00 98.38 106 LEU A C 1
ATOM 829 O O . LEU A 1 106 ? -3.419 -0.385 8.804 1.00 98.38 106 LEU A O 1
ATOM 833 N N . SER A 1 107 ? -3.202 1.838 8.935 1.00 97.94 107 SER A N 1
ATOM 834 C CA . SER A 1 107 ? -2.379 2.010 7.738 1.00 97.94 107 SER A CA 1
ATOM 835 C C . SER A 1 107 ? -1.014 2.570 8.125 1.00 97.94 107 SER A C 1
ATOM 837 O O . SER A 1 107 ? -0.912 3.721 8.537 1.00 97.94 107 SER A O 1
ATOM 839 N N . LEU A 1 108 ? 0.038 1.764 7.993 1.00 98.12 108 LEU A N 1
ATOM 840 C CA . LEU A 1 108 ? 1.411 2.151 8.324 1.00 98.12 108 LEU A CA 1
ATOM 841 C C . LEU A 1 108 ? 2.183 2.455 7.043 1.00 98.12 108 LEU A C 1
ATOM 843 O O . LEU A 1 108 ? 2.319 1.575 6.197 1.00 98.12 108 LEU A O 1
ATOM 847 N N . HIS A 1 109 ? 2.697 3.671 6.910 1.00 97.56 109 HIS A N 1
ATOM 848 C CA . HIS A 1 109 ? 3.336 4.185 5.701 1.00 97.56 109 HIS A CA 1
ATOM 849 C C . HIS A 1 109 ? 4.805 4.505 5.951 1.00 97.56 109 HIS A C 1
ATOM 851 O O . HIS A 1 109 ? 5.115 5.382 6.743 1.00 97.56 109 HIS A O 1
ATOM 857 N N . GLY A 1 110 ? 5.720 3.807 5.286 1.00 96.50 110 GLY A N 1
ATOM 858 C CA . GLY A 1 110 ? 7.126 4.214 5.224 1.00 96.50 110 GLY A CA 1
ATOM 859 C C . GLY A 1 110 ? 7.433 5.073 3.997 1.00 96.50 110 GLY A C 1
ATOM 860 O O . GLY A 1 110 ? 8.395 5.838 4.004 1.00 96.50 110 GLY A O 1
ATOM 861 N N . THR A 1 111 ? 6.573 5.039 2.985 1.00 93.50 111 THR A N 1
ATOM 862 C CA . THR A 1 111 ? 6.539 5.956 1.850 1.00 93.50 111 THR A CA 1
ATOM 863 C C . THR A 1 111 ? 5.435 6.982 2.077 1.00 93.50 111 THR A C 1
ATOM 865 O O . THR A 1 111 ? 4.305 6.607 2.375 1.00 93.50 111 THR A O 1
ATOM 868 N N . ASP A 1 112 ? 5.755 8.268 1.914 1.00 92.19 112 ASP A N 1
ATOM 869 C CA . ASP A 1 112 ? 4.793 9.365 2.073 1.00 92.19 112 ASP A CA 1
ATOM 870 C C . ASP A 1 112 ? 3.616 9.205 1.086 1.00 92.19 112 ASP A C 1
ATOM 872 O O . ASP A 1 112 ? 3.828 9.271 -0.132 1.00 92.19 112 ASP A O 1
ATOM 876 N N . PRO A 1 113 ? 2.381 8.976 1.573 1.00 92.94 113 PRO A N 1
ATOM 877 C CA . PRO A 1 113 ? 1.211 8.820 0.720 1.00 92.94 113 PRO A CA 1
ATOM 878 C C . PRO A 1 113 ? 0.570 10.165 0.316 1.00 92.94 113 PRO A C 1
ATOM 880 O O . PRO A 1 113 ? -0.435 10.163 -0.399 1.00 92.94 113 PRO A O 1
ATOM 883 N N . GLY A 1 114 ? 1.134 11.294 0.758 1.00 93.69 114 GLY A N 1
ATOM 884 C CA . GLY A 1 114 ? 0.630 12.649 0.555 1.00 93.69 114 GLY A CA 1
ATOM 885 C C . GLY A 1 114 ? -0.025 13.229 1.812 1.00 93.69 114 GLY A C 1
ATOM 886 O O . GLY A 1 114 ? -0.669 12.521 2.587 1.00 93.69 114 GLY A O 1
ATOM 887 N N . GLY A 1 115 ? 0.099 14.547 1.998 1.00 93.81 115 GLY A N 1
ATOM 888 C CA . GLY A 1 115 ? -0.332 15.236 3.224 1.00 93.81 115 GLY A CA 1
ATOM 889 C C . GLY A 1 115 ? -1.837 15.191 3.523 1.00 93.81 115 GLY A C 1
ATOM 890 O O . GLY A 1 115 ? -2.227 15.354 4.671 1.00 93.81 115 GLY A O 1
ATOM 891 N N . ASP A 1 116 ? -2.681 14.936 2.522 1.00 95.81 116 ASP A N 1
ATOM 892 C CA . ASP A 1 116 ? -4.140 14.800 2.651 1.00 95.81 116 ASP A CA 1
ATOM 893 C C . ASP A 1 116 ? -4.599 13.327 2.711 1.00 95.81 116 ASP A C 1
ATOM 895 O O . ASP A 1 116 ? -5.793 13.026 2.624 1.00 95.81 116 ASP A O 1
ATOM 899 N N . TYR A 1 117 ? -3.663 12.371 2.775 1.00 96.25 117 TYR A N 1
ATOM 900 C CA . TYR A 1 117 ? -3.989 10.948 2.692 1.00 96.25 117 TYR A CA 1
ATOM 901 C C . TYR A 1 117 ? -4.782 10.439 3.890 1.00 96.25 117 TYR A C 1
ATOM 903 O O . TYR A 1 117 ? -5.729 9.678 3.696 1.00 96.25 117 TYR A O 1
ATOM 911 N N . ALA A 1 118 ? -4.435 10.872 5.103 1.00 96.56 118 ALA A N 1
ATOM 912 C CA . ALA A 1 118 ? -5.134 10.458 6.316 1.00 96.56 118 ALA A CA 1
ATOM 913 C C . ALA A 1 118 ? -6.620 10.857 6.282 1.00 96.56 118 ALA A C 1
ATOM 915 O O . ALA A 1 118 ? -7.489 10.025 6.555 1.00 96.56 118 ALA A O 1
ATOM 916 N N . ASP A 1 119 ? -6.915 12.086 5.854 1.00 96.56 119 ASP A N 1
ATOM 917 C CA . ASP A 1 119 ? -8.285 12.595 5.736 1.00 96.56 119 ASP A CA 1
ATOM 918 C C . ASP A 1 119 ? -9.076 11.821 4.678 1.00 96.56 119 ASP A C 1
ATOM 920 O O . ASP A 1 119 ? -10.178 11.339 4.934 1.00 96.56 119 ASP A O 1
ATOM 924 N N . TRP A 1 120 ? -8.483 11.619 3.500 1.00 95.81 120 TRP A N 1
ATOM 925 C CA . TRP A 1 120 ? -9.090 10.816 2.436 1.00 95.81 120 TRP A CA 1
ATOM 926 C C . TRP A 1 120 ? -9.336 9.365 2.845 1.00 95.81 120 TRP A C 1
ATOM 928 O O . TRP A 1 120 ? -10.340 8.776 2.449 1.00 95.81 120 TRP A O 1
ATOM 938 N N . LEU A 1 121 ? -8.419 8.763 3.607 1.00 96.25 121 LEU A N 1
ATOM 939 C CA . LEU A 1 121 ? -8.582 7.392 4.072 1.00 96.25 121 LEU A CA 1
ATOM 940 C C . LEU A 1 121 ? -9.740 7.312 5.067 1.00 96.25 121 LEU A C 1
ATOM 942 O O . LEU A 1 121 ? -10.563 6.410 4.949 1.00 96.25 121 LEU A O 1
ATOM 946 N N . THR A 1 122 ? -9.831 8.275 5.986 1.00 95.88 122 THR A N 1
ATOM 947 C CA . THR A 1 122 ? -10.889 8.350 7.004 1.00 95.88 122 THR A CA 1
ATOM 948 C C . THR A 1 122 ? -12.268 8.609 6.389 1.00 95.88 122 THR A C 1
ATOM 950 O O . THR A 1 122 ? -13.254 8.034 6.845 1.00 95.88 122 THR A O 1
ATOM 953 N N . ASP A 1 123 ? -12.347 9.408 5.319 1.00 94.88 123 ASP A N 1
ATOM 954 C CA . ASP A 1 123 ? -13.578 9.607 4.533 1.00 94.88 123 ASP A CA 1
ATOM 955 C C . ASP A 1 123 ? -14.100 8.291 3.929 1.00 94.88 123 ASP A C 1
ATOM 957 O O . ASP A 1 123 ? -15.306 8.070 3.818 1.00 94.88 123 ASP A O 1
ATOM 961 N N . ARG A 1 124 ? -13.193 7.381 3.553 1.00 94.12 124 ARG A N 1
ATOM 962 C CA . ARG A 1 124 ? -13.551 6.109 2.913 1.00 94.12 124 ARG A CA 1
ATOM 963 C C . ARG A 1 124 ? -13.744 4.958 3.882 1.00 94.12 124 ARG A C 1
ATOM 965 O O . ARG A 1 124 ? -14.623 4.130 3.657 1.00 94.12 124 ARG A O 1
ATOM 972 N N . ILE A 1 125 ? -12.923 4.903 4.919 1.00 96.38 125 ILE A N 1
ATOM 973 C CA . ILE A 1 125 ? -12.942 3.889 5.965 1.00 96.38 125 ILE A CA 1
ATOM 974 C C . ILE A 1 125 ? -13.079 4.644 7.291 1.00 96.38 125 ILE A C 1
ATOM 976 O O . ILE A 1 125 ? -12.068 5.076 7.854 1.00 96.38 125 ILE A O 1
ATOM 980 N N . PRO A 1 126 ? -14.314 4.841 7.787 1.00 94.56 126 PRO A N 1
ATOM 981 C CA . PRO A 1 126 ? -14.539 5.527 9.051 1.00 94.56 126 PRO A CA 1
ATOM 982 C C . PRO A 1 126 ? -13.736 4.882 10.184 1.00 94.56 126 PRO A C 1
ATOM 984 O O . PRO A 1 126 ? -13.783 3.670 10.372 1.00 94.56 126 PRO A O 1
ATOM 987 N N . GLY A 1 127 ? -12.984 5.694 10.929 1.00 93.19 127 GLY A N 1
ATOM 988 C CA . GLY A 1 127 ? -12.135 5.216 12.026 1.00 93.19 127 GLY A CA 1
ATOM 989 C C . GLY A 1 127 ? -10.776 4.647 11.601 1.00 93.19 127 GLY A C 1
ATOM 990 O O . GLY A 1 127 ? -10.034 4.177 12.463 1.00 93.19 127 GLY A O 1
ATOM 991 N N . ALA A 1 128 ? -10.419 4.700 10.313 1.00 97.25 128 ALA A N 1
ATOM 992 C CA . ALA A 1 128 ? -9.071 4.358 9.880 1.00 97.25 128 ALA A CA 1
ATOM 993 C C . ALA A 1 128 ? -8.026 5.306 10.474 1.00 97.25 128 ALA A C 1
ATOM 995 O O . ALA A 1 128 ? -8.208 6.520 10.518 1.00 97.25 128 ALA A O 1
ATOM 996 N N . VAL A 1 129 ? -6.891 4.740 10.873 1.00 97.75 129 VAL A N 1
ATOM 997 C CA . VAL A 1 129 ? -5.731 5.483 11.362 1.00 97.75 129 VAL A CA 1
ATOM 998 C C . VAL A 1 129 ? -4.584 5.287 10.380 1.00 97.75 129 VAL A C 1
ATOM 1000 O O . VAL A 1 129 ? -4.192 4.156 10.096 1.00 97.75 129 VAL A O 1
ATOM 1003 N N . ALA A 1 130 ? -4.062 6.387 9.837 1.00 97.75 130 ALA A N 1
ATOM 1004 C CA . ALA A 1 130 ? -2.887 6.392 8.971 1.00 97.75 130 ALA A CA 1
ATOM 1005 C C . ALA A 1 130 ? -1.696 7.011 9.707 1.00 97.75 130 ALA A C 1
ATOM 1007 O O . ALA A 1 130 ? -1.803 8.113 10.241 1.00 97.75 130 ALA A O 1
ATOM 1008 N N . GLU A 1 131 ? -0.560 6.319 9.716 1.00 97.19 131 GLU A N 1
ATOM 1009 C CA . GLU A 1 131 ? 0.645 6.742 10.430 1.00 97.19 131 GLU A CA 1
ATOM 1010 C C . GLU A 1 131 ? 1.887 6.574 9.565 1.00 97.19 131 GLU A C 1
ATOM 1012 O O . GLU A 1 131 ? 2.000 5.617 8.797 1.00 97.19 131 GLU A O 1
ATOM 1017 N N . GLN A 1 132 ? 2.844 7.482 9.740 1.00 96.50 132 GLN A N 1
ATOM 1018 C CA . GLN A 1 132 ? 4.167 7.364 9.146 1.00 96.50 132 GLN A CA 1
ATOM 1019 C C . GLN A 1 132 ? 5.055 6.467 10.022 1.00 96.50 132 GLN A C 1
ATOM 1021 O O . GLN A 1 132 ? 5.090 6.617 11.244 1.00 96.50 132 GLN A O 1
ATOM 1026 N N . THR A 1 133 ? 5.799 5.550 9.410 1.00 97.12 133 THR A N 1
ATOM 1027 C CA . THR A 1 133 ? 6.772 4.707 10.109 1.00 97.12 133 THR A CA 1
ATOM 1028 C C . THR A 1 133 ? 8.096 5.447 10.321 1.00 97.12 133 THR A C 1
ATOM 1030 O O . THR A 1 133 ? 8.418 6.341 9.535 1.00 97.12 133 THR A O 1
ATOM 1033 N N . PRO A 1 134 ? 8.908 5.080 11.331 1.00 96.06 134 PRO A N 1
ATOM 1034 C CA . PRO A 1 134 ? 10.128 5.824 11.647 1.00 96.06 134 PRO A CA 1
ATOM 1035 C C . PRO A 1 134 ? 11.216 5.727 10.572 1.00 96.06 134 PRO A C 1
ATOM 1037 O O . PRO A 1 134 ? 12.011 6.651 10.434 1.00 96.06 134 PRO A O 1
ATOM 1040 N N . THR A 1 135 ? 11.259 4.627 9.816 1.00 96.38 135 THR A N 1
ATOM 1041 C CA . THR A 1 135 ? 12.182 4.448 8.686 1.00 96.38 135 THR A CA 1
ATOM 1042 C C . THR A 1 135 ? 11.460 4.652 7.362 1.00 96.38 135 THR A C 1
ATOM 1044 O O . THR A 1 135 ? 10.383 4.086 7.149 1.00 96.38 135 THR A O 1
ATOM 1047 N N . ARG A 1 136 ? 12.071 5.415 6.446 1.00 97.00 136 ARG A N 1
ATOM 1048 C CA . ARG A 1 136 ? 11.513 5.645 5.111 1.00 97.00 136 ARG A CA 1
ATOM 1049 C C . ARG A 1 136 ? 11.804 4.459 4.195 1.00 97.00 136 ARG A C 1
ATOM 1051 O O . ARG A 1 136 ? 12.907 4.331 3.667 1.00 97.00 136 ARG A O 1
ATOM 1058 N N . THR A 1 137 ? 10.827 3.578 3.998 1.00 97.12 137 THR A N 1
ATOM 1059 C CA . THR A 1 137 ? 10.952 2.380 3.149 1.00 97.12 137 THR A CA 1
ATOM 1060 C C . THR A 1 137 ? 9.588 1.752 2.847 1.00 97.12 137 THR A C 1
ATOM 1062 O O . THR A 1 137 ? 8.649 1.909 3.621 1.00 97.12 137 THR A O 1
ATOM 1065 N N . HIS A 1 138 ? 9.495 0.948 1.786 1.00 96.94 138 HIS A N 1
ATOM 1066 C CA . HIS A 1 138 ? 8.325 0.103 1.527 1.00 96.94 138 HIS A CA 1
ATOM 1067 C C . HIS A 1 138 ? 8.251 -1.150 2.413 1.00 96.94 138 HIS A C 1
ATOM 1069 O O . HIS A 1 138 ? 7.253 -1.870 2.420 1.00 96.94 138 HIS A O 1
ATOM 1075 N N . TYR A 1 139 ? 9.301 -1.420 3.192 1.00 97.00 139 TYR A N 1
ATOM 1076 C CA . TYR A 1 139 ? 9.414 -2.618 4.024 1.00 97.00 139 TYR A CA 1
ATOM 1077 C C . TYR A 1 139 ? 9.541 -2.278 5.520 1.00 97.00 139 TYR A C 1
ATOM 1079 O O . TYR A 1 139 ? 10.464 -2.766 6.177 1.00 97.00 139 TYR A O 1
ATOM 1087 N N . PRO A 1 140 ? 8.646 -1.462 6.112 1.00 96.56 140 PRO A N 1
ATOM 1088 C CA . PRO A 1 140 ? 8.834 -0.975 7.483 1.00 96.56 140 PRO A CA 1
ATOM 1089 C C . PRO A 1 140 ? 8.840 -2.102 8.527 1.00 96.56 140 PRO A C 1
ATOM 1091 O O . PRO A 1 140 ? 9.551 -2.034 9.524 1.00 96.56 140 PRO A O 1
ATOM 1094 N N . HIS A 1 141 ? 8.109 -3.183 8.254 1.00 96.81 141 HIS A N 1
ATOM 1095 C CA . HIS A 1 141 ? 8.080 -4.400 9.066 1.00 96.81 141 HIS A CA 1
ATOM 1096 C C . HIS A 1 141 ? 9.400 -5.190 9.041 1.00 96.81 141 HIS A C 1
ATOM 1098 O O . HIS A 1 141 ? 9.653 -5.961 9.960 1.00 96.81 141 HIS A O 1
ATOM 1104 N N . LEU A 1 142 ? 10.235 -5.011 8.010 1.00 97.00 142 LEU A N 1
ATOM 1105 C CA . LEU A 1 142 ? 11.583 -5.586 7.948 1.00 97.00 142 LEU A CA 1
ATOM 1106 C C . LEU A 1 142 ? 12.637 -4.618 8.490 1.00 97.00 142 LEU A C 1
ATOM 1108 O O . LEU A 1 142 ? 13.609 -5.060 9.090 1.00 97.00 142 LEU A O 1
ATOM 1112 N N . ALA A 1 143 ? 12.445 -3.312 8.288 1.00 96.69 143 ALA A N 1
ATOM 1113 C CA . ALA A 1 143 ? 13.358 -2.284 8.778 1.00 96.69 143 ALA A CA 1
ATOM 1114 C C . ALA A 1 143 ? 13.388 -2.205 10.308 1.00 96.69 143 ALA A C 1
ATOM 1116 O O . ALA A 1 143 ? 14.450 -2.021 10.895 1.00 96.69 143 ALA A O 1
ATOM 1117 N N . GLN A 1 144 ? 12.216 -2.307 10.943 1.00 96.00 144 GLN A N 1
ATOM 1118 C CA . GLN A 1 144 ? 12.053 -2.139 12.387 1.00 96.00 144 GLN A CA 1
ATOM 1119 C C . GLN A 1 144 ? 11.005 -3.124 12.937 1.00 96.00 144 GLN A C 1
ATOM 1121 O O . GLN A 1 144 ? 9.896 -2.713 13.302 1.00 96.00 144 GLN A O 1
ATOM 1126 N N . PRO A 1 145 ? 11.316 -4.432 12.984 1.00 97.25 145 PRO A N 1
ATOM 1127 C CA . PRO A 1 145 ? 10.339 -5.464 13.322 1.00 97.25 145 PRO A CA 1
ATOM 1128 C C . PRO A 1 145 ? 9.760 -5.312 14.737 1.00 97.25 145 PRO A C 1
ATOM 1130 O O . PRO A 1 145 ? 8.556 -5.494 14.920 1.00 97.25 145 PRO A O 1
ATOM 1133 N N . GLU A 1 146 ? 10.564 -4.921 15.731 1.00 98.12 146 GLU A N 1
ATOM 1134 C CA . GLU A 1 146 ? 10.102 -4.731 17.113 1.00 98.12 146 GLU A CA 1
ATOM 1135 C C . GLU A 1 146 ? 9.144 -3.545 17.234 1.00 98.12 146 GLU A C 1
ATOM 1137 O O . GLU A 1 146 ? 8.103 -3.644 17.889 1.00 98.12 146 GLU A O 1
ATOM 1142 N N . TRP A 1 147 ? 9.472 -2.428 16.576 1.00 97.81 147 TRP A N 1
ATOM 1143 C CA . TRP A 1 147 ? 8.595 -1.260 16.528 1.00 97.81 147 TRP A CA 1
ATOM 1144 C C . TRP A 1 147 ? 7.275 -1.609 15.839 1.00 97.81 147 TRP A C 1
ATOM 1146 O O . TRP A 1 147 ? 6.210 -1.329 16.388 1.00 97.81 147 TRP A O 1
ATOM 1156 N N . PHE A 1 148 ? 7.339 -2.273 14.681 1.00 98.31 148 PHE A N 1
ATOM 1157 C CA . PHE A 1 148 ? 6.160 -2.654 13.908 1.00 98.31 148 PHE A CA 1
ATOM 1158 C C . PHE A 1 148 ? 5.228 -3.563 14.720 1.00 98.31 148 PHE A C 1
ATOM 1160 O O . PHE A 1 148 ? 4.038 -3.273 14.846 1.00 98.31 148 PHE A O 1
ATOM 1167 N N . ALA A 1 149 ? 5.766 -4.628 15.324 1.00 98.19 149 ALA A N 1
ATOM 1168 C CA . ALA A 1 149 ? 4.984 -5.565 16.130 1.00 98.19 149 ALA A CA 1
ATOM 1169 C C . ALA A 1 149 ? 4.365 -4.889 17.364 1.00 98.19 149 ALA A C 1
ATOM 1171 O O . ALA A 1 149 ? 3.182 -5.085 17.646 1.00 98.19 149 ALA A O 1
ATOM 1172 N N . SER A 1 150 ? 5.140 -4.056 18.066 1.00 98.19 150 SER A N 1
ATOM 1173 C CA . SER A 1 150 ? 4.654 -3.283 19.212 1.00 98.19 150 SER A CA 1
ATOM 1174 C C . SER A 1 150 ? 3.522 -2.337 18.809 1.00 98.19 150 SER A C 1
ATOM 1176 O O . SER A 1 150 ? 2.475 -2.315 19.455 1.00 98.19 150 SER A O 1
ATOM 1178 N N . ARG A 1 151 ? 3.681 -1.609 17.696 1.00 98.00 151 ARG A N 1
ATOM 1179 C CA . ARG A 1 151 ? 2.674 -0.657 17.222 1.00 98.00 151 ARG A CA 1
ATOM 1180 C C . ARG A 1 151 ? 1.372 -1.347 16.834 1.00 98.00 151 ARG A C 1
ATOM 1182 O O . ARG A 1 151 ? 0.309 -0.873 17.237 1.00 98.00 151 ARG A O 1
ATOM 1189 N N . VAL A 1 152 ? 1.457 -2.458 16.100 1.00 97.81 152 VAL A N 1
ATOM 1190 C CA . VAL A 1 152 ? 0.301 -3.292 15.742 1.00 97.81 152 VAL A CA 1
ATOM 1191 C C . VAL A 1 152 ? -0.407 -3.789 17.002 1.00 97.81 152 VAL A C 1
ATOM 1193 O O . VAL A 1 152 ? -1.617 -3.630 17.119 1.00 97.81 152 VAL A O 1
ATOM 1196 N N . HIS A 1 153 ? 0.331 -4.323 17.978 1.00 97.50 153 HIS A N 1
ATOM 1197 C CA . HIS A 1 153 ? -0.259 -4.808 19.226 1.00 97.50 153 HIS A CA 1
ATOM 1198 C C . HIS A 1 153 ? -0.976 -3.695 20.001 1.00 97.50 153 HIS A C 1
ATOM 1200 O O . HIS A 1 153 ? -2.125 -3.872 20.396 1.00 97.50 153 HIS A O 1
ATOM 1206 N N . GLN A 1 154 ? -0.338 -2.533 20.158 1.00 97.50 154 GLN A N 1
ATOM 1207 C CA . GLN A 1 154 ? -0.911 -1.374 20.849 1.00 97.50 154 GLN A CA 1
ATOM 1208 C C . GLN A 1 154 ? -2.186 -0.838 20.192 1.00 97.50 154 GLN A C 1
ATOM 1210 O O . GLN A 1 154 ? -2.995 -0.220 20.869 1.00 97.50 154 GLN A O 1
ATOM 1215 N N . PHE A 1 155 ? -2.351 -1.010 18.879 1.00 97.56 155 PHE A N 1
ATOM 1216 C CA . PHE A 1 155 ? -3.541 -0.530 18.178 1.00 97.56 155 PHE A CA 1
ATOM 1217 C C . PHE A 1 155 ? -4.772 -1.422 18.406 1.00 97.56 155 PHE A C 1
ATOM 1219 O O . PHE A 1 155 ? -5.885 -0.908 18.446 1.00 97.56 155 PHE A O 1
ATOM 1226 N N . PHE A 1 156 ? -4.586 -2.739 18.553 1.00 94.12 156 PHE A N 1
ATOM 1227 C CA . PHE A 1 156 ? -5.691 -3.709 18.669 1.00 94.12 156 PHE A CA 1
ATOM 1228 C C . PHE A 1 156 ? -5.903 -4.278 20.080 1.00 94.12 156 PHE A C 1
ATOM 1230 O O . PHE A 1 156 ? -6.728 -5.184 20.247 1.00 94.12 156 PHE A O 1
ATOM 1237 N N . SER A 1 157 ? -5.134 -3.800 21.061 1.0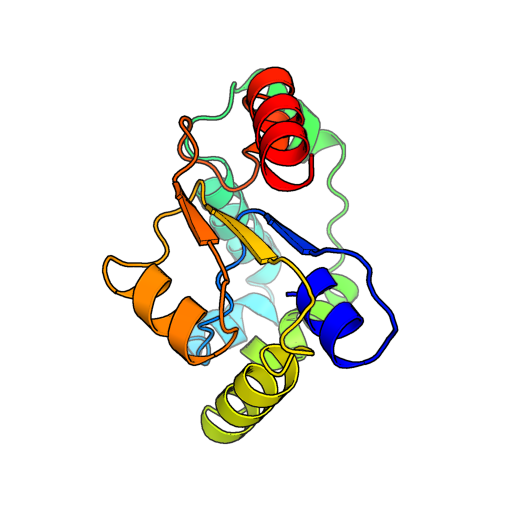0 89.94 157 SER A N 1
ATOM 1238 C CA . SER A 1 157 ? -5.297 -4.139 22.483 1.00 89.94 157 SER A CA 1
ATOM 1239 C C . SER A 1 157 ? -6.260 -3.176 23.155 1.00 89.94 157 SER A C 1
ATOM 1241 O O . SER A 1 157 ? -7.084 -3.664 23.957 1.00 89.94 157 SER A O 1
#

InterPro domains:
  IPR029058 Alpha/Beta hydrolase fold [G3DSA:3.40.50.1820] (1-157)
  IPR029058 Alpha/Beta hydrolase fold [SSF53474] (1-156)

Sequence (157 aa):
MIATAYAARYPTRDVVNVDQSLRVGPLPAEIVAAARGEGFASFVRTVFAQLYGELDPALVADIERRRALDQEVFSGFWTPLLDWDADTLAAWSRRTTSLPPDVPYLSLHGTDPGGDYADWLTDRIPGAVAEQTPTRTHYPHLAQPEWFASRVHQFFS

pLDDT: mean 93.2, std 4.06, range [78.94, 98.38]

Secondary structure (DSSP, 8-state):
-HHHHHHTTS--S-EEEES--S---PPPHHHHHHHHSTTHHHHHHHHHHHHHTT--HHHHHHHHHH----HHHHHHHHHHHHH--HHHHHHHHHHHT---TTS-EEEEESS---TTHHHHHHHHSTT-EEEE-SS-SS-HHHH-HHHHHHHHHHHH-

Radius of gyration: 16.55 Å; chains: 1; bounding box: 40×30×46 Å

Foldseek 3Di:
DVQLQCQLPDDDQADEAAADQLPDFADDLVLLDLLQDPNNVVSVVVVVVVQAAPADVVVVVVCVVPDDDDSVVVCVVCCCRNPDHGVRSVVVSLSSLQHDLNHAAEYEHLADPDPCRQVVSCVSHPNYDYDYAPHNHSCSCSRCVPVVVVVVVVRSD